Protein AF-A0A7J7IEN8-F1 (afdb_monomer)

InterPro domains:
  IPR007454 Uncharacterised protein family UPF0250, YbeD-like [PF04359] (22-114)
  IPR027471 YbeD-like domain superfamily [SSF117991] (21-113)

Secondary structure (DSSP, 8-state):
--------TTSB-TTSPBPPHHHHS-SSEEEEEEEEEE--SSHHHHHHHHHHHHHHHHTT--TTS--S--TTEEEEEEEEETTEEEEEEEEEESSHHHHHHHHHHHHT-TTEEEE-

Organism: NCBI:txid2690220

Foldseek 3Di:
DDPDDDDPPVQADPVRDGPQVVVVDDPQDWDKKKWKFFPDDPVAVVLLVLLQVLLCVLVVHDPPPPPDSPPQKDFDDWDDDVRMIMTIIIGGDGDSSSVVSSVVSLVPPPGTDDMD

Radius of gyration: 14.69 Å; Cα contacts (8 Å, |Δi|>4): 165; chains: 1; bounding box: 30×41×36 Å

Solvent-accessible surface area (backbone atoms only — not comparable to full-atom values): 6848 Å² total; per-residue (Å²): 137,88,82,73,70,80,78,61,83,83,48,45,46,99,82,71,44,71,59,57,57,62,81,78,44,78,65,66,36,77,44,72,42,40,36,33,26,47,64,55,84,64,43,70,62,52,54,52,50,41,41,48,55,19,42,38,56,61,69,70,48,72,79,89,74,67,91,54,84,49,91,50,54,42,82,77,45,78,48,79,57,88,67,31,32,38,40,33,34,38,30,62,34,71,47,53,66,30,56,50,36,28,55,55,46,50,66,70,38,87,50,52,70,45,76,88

pLDDT: mean 80.31, std 19.84, range [31.94, 97.75]

Mean predicted aligned error: 8.85 Å

Sequence (116 aa):
MLLRGFPNPGAFNSDGKRRIIEELVQFPTDFEFKIVGLRQGDFTADVAGLVAGALQRAENLDVRNTSSMDERVRVTKVRDRGKYRSVTIVAFCETGAQVYSVYEALERDPRVLFKF

Nearest PDB structures (foldseek):
  7msm-assembly1_f  TM=5.405E-01  e=2.242E-02  Mycobacterium tuberculosis H37Rv
  7mn2-assembly1_A  TM=5.564E-01  e=7.824E-01  Thermus thermophilus
  8wyt-assembly1_A  TM=2.983E-01  e=3.655E-01  Plasmodium falciparum 3D7
  7rze-assembly1_B  TM=3.741E-01  e=1.300E+00  Homo sapiens
  7rzh-assembly1_B  TM=3.236E-01  e=9.464E-01  Homo sapiens

Structure (mmCIF, N/CA/C/O backbone):
data_AF-A0A7J7IEN8-F1
#
_entry.id   AF-A0A7J7IEN8-F1
#
loop_
_atom_site.group_PDB
_atom_site.id
_atom_site.type_symbol
_atom_site.label_atom_id
_atom_site.label_alt_id
_atom_site.label_comp_id
_atom_site.label_asym_id
_atom_site.label_entity_id
_atom_site.label_seq_id
_atom_site.pdbx_PDB_ins_code
_atom_site.Cartn_x
_atom_site.Cartn_y
_atom_site.Cartn_z
_atom_site.occupancy
_atom_site.B_iso_or_equiv
_atom_site.auth_seq_id
_atom_site.auth_comp_id
_atom_site.auth_asym_id
_atom_site.auth_atom_id
_atom_site.pdbx_PDB_model_num
ATOM 1 N N . MET A 1 1 ? -16.071 19.651 2.767 1.00 31.94 1 MET A N 1
ATOM 2 C CA . MET A 1 1 ? -14.873 19.686 3.633 1.00 31.94 1 MET A CA 1
ATOM 3 C C . MET A 1 1 ? -13.820 18.793 2.986 1.00 31.94 1 MET A C 1
ATOM 5 O O . MET A 1 1 ? -13.906 17.579 3.089 1.00 31.94 1 MET A O 1
ATOM 9 N N . LEU A 1 2 ? -12.936 19.388 2.181 1.00 34.28 2 LEU A N 1
ATOM 10 C CA . LEU A 1 2 ? -11.911 18.696 1.394 1.00 34.28 2 LEU A CA 1
ATOM 11 C C . LEU A 1 2 ? -10.644 18.550 2.243 1.00 34.28 2 LEU A C 1
ATOM 13 O O . LEU A 1 2 ? -9.906 19.512 2.406 1.00 34.28 2 LEU A O 1
ATOM 17 N N . LEU A 1 3 ? -10.386 17.351 2.754 1.00 36.56 3 LEU A N 1
ATOM 18 C CA . LEU A 1 3 ? -9.043 16.928 3.156 1.00 36.56 3 LEU A CA 1
ATOM 19 C C . LEU A 1 3 ? -8.645 15.768 2.238 1.00 36.56 3 LEU A C 1
ATOM 21 O O . LEU A 1 3 ? -8.546 14.618 2.652 1.00 36.56 3 LEU A O 1
ATOM 25 N N . ARG A 1 4 ? -8.492 16.091 0.943 1.00 42.00 4 ARG A N 1
ATOM 26 C CA . ARG A 1 4 ? -7.696 15.282 0.011 1.00 42.00 4 ARG A CA 1
ATOM 27 C C . ARG A 1 4 ? -6.258 15.310 0.524 1.00 42.00 4 ARG A C 1
ATOM 29 O O . ARG A 1 4 ? -5.809 16.363 0.969 1.00 42.00 4 ARG A O 1
ATOM 36 N N . GLY A 1 5 ? -5.607 14.148 0.501 1.00 43.50 5 GLY A N 1
ATOM 37 C CA . GLY A 1 5 ? -4.311 13.879 1.118 1.00 43.50 5 GLY A CA 1
ATOM 38 C C . GLY A 1 5 ? -3.313 15.027 1.011 1.00 43.50 5 GLY A C 1
ATOM 39 O O . GLY A 1 5 ? -3.226 15.707 -0.011 1.00 43.50 5 GLY A O 1
ATOM 40 N N . PHE A 1 6 ? -2.567 15.237 2.095 1.00 40.34 6 PHE A N 1
ATOM 41 C CA . PHE A 1 6 ? -1.463 16.185 2.110 1.00 40.34 6 PHE A CA 1
ATOM 42 C C . PHE A 1 6 ? -0.566 15.929 0.891 1.00 40.34 6 PHE A C 1
ATOM 44 O O . PHE A 1 6 ? -0.130 14.788 0.708 1.00 40.34 6 PHE A O 1
ATOM 51 N N . PRO A 1 7 ? -0.288 16.942 0.049 1.00 42.97 7 PRO A N 1
ATOM 52 C CA . PRO A 1 7 ? 0.726 16.792 -0.977 1.00 42.97 7 PRO A CA 1
ATOM 53 C C . PRO A 1 7 ? 2.037 16.478 -0.260 1.00 42.97 7 PRO A C 1
ATOM 55 O O . PRO A 1 7 ? 2.490 17.269 0.563 1.00 42.97 7 PRO A O 1
ATOM 58 N N . ASN A 1 8 ? 2.613 15.303 -0.522 1.00 48.03 8 ASN A N 1
ATOM 59 C CA . ASN A 1 8 ? 3.946 14.970 -0.045 1.00 48.03 8 ASN A CA 1
ATOM 60 C C . ASN A 1 8 ? 4.914 15.969 -0.709 1.00 48.03 8 ASN A C 1
ATOM 62 O O . ASN A 1 8 ? 5.068 15.914 -1.932 1.00 48.03 8 ASN A O 1
ATOM 66 N N . PRO A 1 9 ? 5.535 16.904 0.034 1.00 45.59 9 PRO A N 1
ATOM 67 C CA . PRO A 1 9 ? 6.365 17.953 -0.559 1.00 45.59 9 PRO A CA 1
ATOM 68 C C . PRO A 1 9 ? 7.611 17.401 -1.276 1.00 45.59 9 PRO A C 1
ATOM 70 O O . PRO A 1 9 ? 8.238 18.127 -2.037 1.00 45.59 9 PRO A O 1
ATOM 73 N N . GLY A 1 10 ? 7.939 16.114 -1.099 1.00 46.62 10 GLY A N 1
ATOM 74 C CA . GLY A 1 10 ? 8.979 15.408 -1.856 1.00 46.62 10 GLY A CA 1
ATOM 75 C C . GLY A 1 10 ? 8.532 14.781 -3.188 1.00 46.62 10 GLY A C 1
ATOM 76 O O . GLY A 1 10 ? 9.364 14.205 -3.884 1.00 46.62 10 GLY A O 1
ATOM 77 N N . ALA A 1 11 ? 7.246 14.860 -3.556 1.00 46.34 11 ALA A N 1
ATOM 78 C CA . ALA A 1 11 ? 6.700 14.225 -4.765 1.00 46.34 11 ALA A CA 1
ATOM 79 C C . ALA A 1 11 ? 6.850 15.065 -6.049 1.00 46.34 11 ALA A C 1
ATOM 81 O O . ALA A 1 11 ? 6.508 14.596 -7.137 1.00 46.34 11 ALA A O 1
ATOM 82 N N . PHE A 1 12 ? 7.344 16.298 -5.938 1.00 46.38 12 PHE A N 1
ATOM 83 C CA . PHE A 1 12 ? 7.481 17.229 -7.055 1.00 46.38 12 PHE A CA 1
ATOM 84 C C . PHE A 1 12 ? 8.948 17.632 -7.235 1.00 46.38 12 PHE A C 1
ATOM 86 O O . PHE A 1 12 ? 9.649 17.911 -6.264 1.00 46.38 12 PHE A O 1
ATOM 93 N N . ASN A 1 13 ? 9.417 17.651 -8.484 1.00 50.59 13 ASN A N 1
ATOM 94 C CA . ASN A 1 13 ? 10.683 18.287 -8.845 1.00 50.59 13 ASN A CA 1
ATOM 95 C C . ASN A 1 13 ? 10.579 19.812 -8.699 1.00 50.59 13 ASN A C 1
ATOM 97 O O . ASN A 1 13 ? 9.479 20.364 -8.653 1.00 50.59 13 ASN A O 1
ATOM 101 N N . SER A 1 14 ? 11.730 20.490 -8.686 1.00 52.50 14 SER A N 1
ATOM 102 C CA . SER A 1 14 ? 11.855 21.957 -8.696 1.00 52.50 14 SER A CA 1
ATOM 103 C C . SER A 1 14 ? 11.006 22.618 -9.795 1.00 52.50 14 SER A C 1
ATOM 105 O O . SER A 1 14 ? 10.541 23.739 -9.626 1.00 52.50 14 SER A O 1
ATOM 107 N N . ASP A 1 15 ? 10.761 21.885 -10.887 1.00 55.78 15 ASP A N 1
ATOM 108 C CA . ASP A 1 15 ? 9.970 22.292 -12.055 1.00 55.78 15 ASP A CA 1
ATOM 109 C C . ASP A 1 15 ? 8.458 21.997 -11.940 1.00 55.78 15 ASP A C 1
ATOM 111 O O . ASP A 1 15 ? 7.731 22.067 -12.930 1.00 55.78 15 ASP A O 1
ATOM 115 N N . GLY A 1 16 ? 7.960 21.579 -10.769 1.00 52.69 16 GLY A N 1
ATOM 116 C CA . GLY A 1 16 ? 6.536 21.287 -10.539 1.00 52.69 16 GLY A CA 1
ATOM 117 C C . GLY A 1 16 ? 6.016 20.001 -11.199 1.00 52.69 16 GLY A C 1
ATOM 118 O O . GLY A 1 16 ? 4.824 19.699 -11.118 1.00 52.69 16 GLY A O 1
ATOM 119 N N . LYS A 1 17 ? 6.889 19.208 -11.831 1.00 54.50 17 LYS A N 1
ATOM 120 C CA . LYS A 1 17 ? 6.548 17.895 -12.401 1.00 54.50 17 LYS A CA 1
ATOM 121 C C . LYS A 1 17 ? 6.575 16.816 -11.317 1.00 54.50 17 LYS A C 1
ATOM 123 O O . LYS A 1 17 ? 7.473 16.812 -10.474 1.00 54.50 17 LYS A O 1
ATOM 128 N N . ARG A 1 18 ? 5.597 15.898 -11.338 1.00 56.12 18 ARG A N 1
ATOM 129 C CA . ARG A 1 18 ? 5.600 14.707 -10.470 1.00 56.12 18 ARG A CA 1
ATOM 130 C C . ARG A 1 18 ? 6.867 13.904 -10.750 1.00 56.12 18 ARG A C 1
ATOM 132 O O . ARG A 1 18 ? 7.130 13.592 -11.908 1.00 56.12 18 ARG A O 1
ATOM 139 N N . ARG A 1 19 ? 7.622 13.571 -9.704 1.00 57.78 19 ARG A N 1
ATOM 140 C CA . ARG A 1 19 ? 8.735 12.626 -9.825 1.00 57.78 19 ARG A CA 1
ATOM 141 C C . ARG A 1 19 ? 8.166 11.269 -10.205 1.00 57.78 19 ARG A C 1
ATOM 143 O O . ARG A 1 19 ? 7.293 10.751 -9.503 1.00 57.78 19 ARG A O 1
ATOM 150 N N . ILE A 1 20 ? 8.626 10.732 -11.327 1.00 72.81 20 ILE A N 1
ATOM 151 C CA . ILE A 1 20 ? 8.291 9.372 -11.732 1.00 72.81 20 ILE A CA 1
ATOM 152 C C . ILE A 1 20 ? 9.028 8.472 -10.744 1.00 72.81 20 ILE A C 1
ATOM 154 O O . ILE A 1 20 ? 10.231 8.624 -10.550 1.00 72.81 20 ILE A O 1
ATOM 158 N N . ILE A 1 21 ? 8.316 7.583 -10.052 1.00 80.06 21 ILE A N 1
ATOM 159 C CA . ILE A 1 21 ? 8.923 6.738 -9.013 1.00 80.06 21 ILE A CA 1
ATOM 160 C C . ILE A 1 21 ? 10.096 5.898 -9.548 1.00 80.06 21 ILE A C 1
ATOM 162 O O . ILE A 1 21 ? 11.028 5.605 -8.809 1.00 80.06 21 ILE A O 1
ATOM 166 N N . GLU A 1 22 ? 10.084 5.597 -10.846 1.00 77.94 22 GLU A N 1
ATOM 167 C CA . GLU A 1 22 ? 11.149 4.907 -11.583 1.00 77.94 22 GLU A CA 1
ATOM 168 C C . GLU A 1 22 ? 12.469 5.692 -11.631 1.00 77.94 22 GLU A C 1
ATOM 170 O O . GLU A 1 22 ? 13.532 5.095 -11.745 1.00 77.94 22 GLU A O 1
ATOM 175 N N . GLU A 1 23 ? 12.435 7.021 -11.497 1.00 80.38 23 GLU A N 1
ATOM 176 C CA . GLU A 1 23 ? 13.646 7.852 -11.401 1.00 80.38 23 GLU A CA 1
ATOM 177 C C . GLU A 1 23 ? 14.223 7.873 -9.976 1.00 80.38 23 GLU A C 1
ATOM 179 O O . GLU A 1 23 ? 15.381 8.236 -9.771 1.00 80.38 23 GLU A O 1
ATOM 184 N N . LEU A 1 24 ? 13.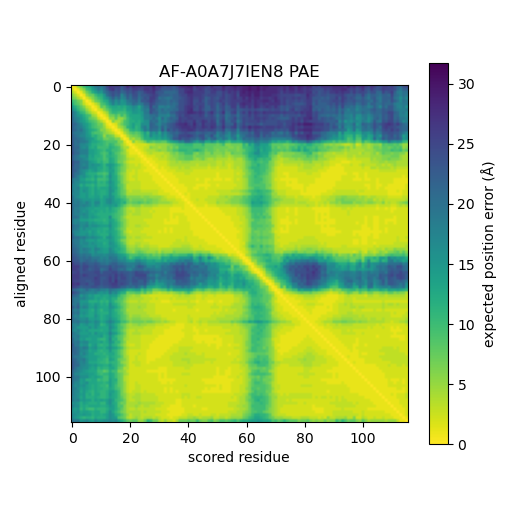409 7.523 -8.976 1.00 83.19 24 LEU A N 1
ATOM 185 C CA . LEU A 1 24 ? 13.756 7.602 -7.554 1.00 83.19 24 LEU A CA 1
ATOM 186 C C . LEU A 1 24 ? 14.148 6.259 -6.947 1.00 83.19 24 LEU A C 1
ATOM 188 O O . LEU A 1 24 ? 14.831 6.224 -5.923 1.00 83.19 24 LEU A O 1
ATOM 192 N N . VAL A 1 25 ? 13.673 5.169 -7.539 1.00 86.19 25 VAL A N 1
ATOM 193 C CA . VAL A 1 25 ? 13.764 3.823 -6.985 1.00 86.19 25 VAL A CA 1
ATOM 194 C C . VAL A 1 25 ? 14.209 2.872 -8.084 1.00 86.19 25 VAL A C 1
ATOM 196 O O . VAL A 1 25 ? 13.661 2.881 -9.183 1.00 86.19 25 VAL A O 1
ATOM 199 N N . GLN A 1 26 ? 15.196 2.031 -7.777 1.00 88.31 26 GLN A N 1
ATOM 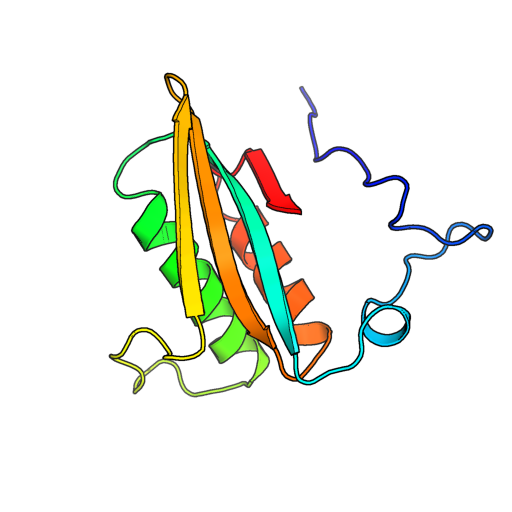200 C CA . GLN A 1 26 ? 15.591 0.936 -8.657 1.00 88.31 26 GLN A CA 1
ATOM 201 C C . GLN A 1 26 ? 14.667 -0.255 -8.420 1.00 88.31 26 GLN A C 1
ATOM 203 O O . GLN A 1 26 ? 14.521 -0.702 -7.283 1.00 88.31 26 GLN A O 1
ATOM 208 N N . PHE A 1 27 ? 14.060 -0.755 -9.491 1.00 86.00 27 PHE A N 1
ATOM 209 C CA . PHE A 1 27 ? 13.226 -1.952 -9.476 1.00 86.00 27 PHE A CA 1
ATOM 210 C C . PHE A 1 27 ? 13.984 -3.146 -10.097 1.00 86.00 27 PHE A C 1
ATOM 212 O O . PHE A 1 27 ? 14.824 -2.926 -10.975 1.00 86.00 27 PHE A O 1
ATOM 219 N N . PRO A 1 28 ? 13.706 -4.397 -9.680 1.00 91.62 28 PRO A N 1
ATOM 220 C CA . PRO A 1 28 ? 12.717 -4.790 -8.675 1.00 91.62 28 PRO A CA 1
ATOM 221 C C . PRO A 1 28 ? 13.180 -4.495 -7.241 1.00 91.62 28 PRO A C 1
ATOM 223 O O . PRO A 1 28 ? 14.374 -4.522 -6.946 1.00 91.62 28 PRO A O 1
ATOM 226 N N . THR A 1 29 ? 12.240 -4.210 -6.341 1.00 92.12 29 THR A N 1
ATOM 227 C CA . THR A 1 29 ? 12.558 -3.895 -4.944 1.00 92.12 29 THR A CA 1
ATOM 228 C C . THR A 1 29 ? 11.411 -4.193 -3.989 1.00 92.12 29 THR A C 1
ATOM 230 O O . THR A 1 29 ? 10.241 -4.196 -4.373 1.00 92.12 29 THR A O 1
ATOM 233 N N . ASP A 1 30 ? 11.754 -4.379 -2.719 1.00 93.50 30 ASP A N 1
ATOM 234 C CA . ASP A 1 30 ? 10.792 -4.393 -1.626 1.00 93.50 30 ASP A CA 1
ATOM 235 C C . ASP A 1 30 ? 10.373 -2.957 -1.303 1.00 93.50 30 ASP A C 1
ATOM 237 O O . ASP A 1 30 ? 11.142 -2.168 -0.748 1.00 93.50 30 ASP A O 1
ATOM 241 N N . PHE A 1 31 ? 9.133 -2.614 -1.639 1.00 93.81 31 PHE A N 1
ATOM 242 C CA . PHE A 1 31 ? 8.572 -1.301 -1.361 1.00 93.81 31 PHE A CA 1
ATOM 243 C C . PHE A 1 31 ? 7.755 -1.327 -0.066 1.00 93.81 31 PHE A C 1
ATOM 245 O O . PHE A 1 31 ? 6.864 -2.161 0.111 1.00 93.81 31 PHE A O 1
ATOM 252 N N . GLU A 1 32 ? 8.044 -0.404 0.853 1.00 95.44 32 GLU A N 1
ATOM 253 C CA . GLU A 1 32 ? 7.284 -0.251 2.094 1.00 95.44 32 GLU A CA 1
ATOM 254 C C . GLU A 1 32 ? 6.128 0.736 1.895 1.00 95.44 32 GLU A C 1
ATOM 256 O O . GLU A 1 32 ? 6.335 1.899 1.563 1.00 95.44 32 GLU A O 1
ATOM 261 N N . PHE A 1 33 ? 4.910 0.275 2.161 1.00 95.25 33 PHE A N 1
ATOM 262 C CA . PHE A 1 33 ? 3.696 1.076 2.194 1.00 95.25 33 PHE A CA 1
ATOM 263 C C . PHE A 1 33 ? 3.253 1.276 3.632 1.00 95.25 33 PHE A C 1
ATOM 265 O O . PHE A 1 33 ? 2.971 0.313 4.360 1.00 95.25 33 PHE A O 1
ATOM 272 N N . LYS A 1 34 ? 3.107 2.534 4.038 1.00 96.06 34 LYS A N 1
ATOM 273 C CA . LYS A 1 34 ? 2.549 2.870 5.340 1.00 96.06 34 LYS A CA 1
ATOM 274 C C . LYS A 1 34 ? 1.154 3.433 5.197 1.00 96.06 34 LYS A C 1
ATOM 276 O O . LYS A 1 34 ? 0.920 4.465 4.578 1.00 96.06 34 LYS A O 1
ATOM 281 N N . ILE A 1 35 ? 0.214 2.750 5.833 1.00 97.75 35 ILE A N 1
ATOM 282 C CA . ILE A 1 35 ? -1.213 2.995 5.685 1.00 97.75 35 ILE A CA 1
ATOM 283 C C . ILE A 1 35 ? -1.778 3.336 7.059 1.00 97.75 35 ILE A C 1
ATOM 285 O O . ILE A 1 35 ? -1.481 2.674 8.057 1.00 97.75 35 ILE A O 1
ATOM 289 N N . VAL A 1 36 ? -2.589 4.385 7.134 1.00 97.00 36 VAL A N 1
ATOM 290 C CA . VAL A 1 36 ? -3.314 4.764 8.350 1.00 97.00 36 VAL A CA 1
ATOM 291 C C . VAL A 1 36 ? -4.782 4.929 8.007 1.00 97.00 36 VAL A C 1
ATOM 293 O O . VAL A 1 36 ? -5.133 5.697 7.112 1.00 97.00 36 VAL A O 1
ATOM 296 N N . GLY A 1 37 ? -5.646 4.247 8.751 1.00 96.94 37 GLY A N 1
ATOM 297 C CA . GLY A 1 37 ? -7.085 4.312 8.544 1.00 96.94 37 GLY A CA 1
ATOM 298 C C . GLY A 1 37 ? -7.902 4.130 9.813 1.00 96.94 37 GLY A C 1
ATOM 299 O O . GLY A 1 37 ? -7.371 4.052 10.927 1.00 96.94 37 GLY A O 1
ATOM 300 N N . LEU A 1 38 ? -9.220 4.102 9.639 1.00 97.25 38 LEU A N 1
ATOM 301 C CA . LEU A 1 38 ? -10.180 3.816 10.700 1.00 97.25 38 LEU A CA 1
ATOM 302 C C . LEU A 1 38 ? -10.164 2.324 11.037 1.00 97.25 38 LEU A C 1
ATOM 304 O O . LEU A 1 38 ? -10.287 1.471 10.162 1.00 97.25 38 LEU A O 1
ATOM 308 N N . ARG A 1 39 ? -10.064 2.006 12.330 1.00 94.38 39 ARG A N 1
ATOM 309 C CA . ARG A 1 39 ? -10.091 0.632 12.842 1.00 94.38 39 ARG A CA 1
ATOM 310 C C . ARG A 1 39 ? -11.527 0.094 12.845 1.00 94.38 39 ARG A C 1
ATOM 312 O O . ARG A 1 39 ? -12.164 0.027 13.895 1.00 94.38 39 ARG A O 1
ATOM 319 N N . GLN A 1 40 ? -12.033 -0.234 11.662 1.00 93.31 40 GLN A N 1
ATOM 320 C CA . GLN A 1 40 ? -13.367 -0.791 11.429 1.00 93.31 40 GLN A CA 1
ATOM 321 C C . GLN A 1 40 ? -13.261 -2.102 10.650 1.00 93.31 40 GLN A C 1
ATOM 323 O O . GLN A 1 40 ? -12.583 -2.148 9.622 1.00 93.31 40 GLN A O 1
ATOM 328 N N . GLY A 1 41 ? -13.953 -3.141 11.125 1.00 92.25 41 GLY A N 1
ATOM 329 C CA . GLY A 1 41 ? -13.821 -4.493 10.576 1.00 92.25 41 GLY A CA 1
ATOM 330 C C . GLY A 1 41 ? -12.393 -5.026 10.709 1.00 92.25 41 GLY A C 1
ATOM 331 O O . GLY A 1 41 ? -11.642 -4.597 11.593 1.00 92.25 41 GLY A O 1
ATOM 332 N N . ASP A 1 42 ? -12.005 -5.925 9.806 1.00 94.25 42 ASP A N 1
ATOM 333 C CA . ASP A 1 42 ? -10.630 -6.419 9.712 1.00 94.25 42 ASP A CA 1
ATOM 334 C C . ASP A 1 42 ? -9.781 -5.551 8.774 1.00 94.25 42 ASP A C 1
ATOM 336 O O . ASP A 1 42 ? -9.283 -5.982 7.737 1.00 94.25 42 ASP A O 1
ATOM 340 N N . PHE A 1 43 ? -9.611 -4.282 9.161 1.00 94.81 43 PHE A N 1
ATOM 341 C CA . PHE A 1 43 ? -8.885 -3.297 8.358 1.00 94.81 43 PHE A CA 1
ATOM 342 C C . PHE A 1 43 ? -7.508 -3.799 7.895 1.00 94.81 43 PHE A C 1
ATOM 344 O O . PHE A 1 43 ? -7.118 -3.522 6.770 1.00 94.81 43 PHE A O 1
ATOM 351 N N . THR A 1 44 ? -6.777 -4.541 8.737 1.00 95.50 44 THR A N 1
ATOM 352 C CA . THR A 1 44 ? -5.431 -5.036 8.405 1.00 95.50 44 THR A CA 1
ATOM 353 C C . THR A 1 44 ? -5.463 -6.055 7.270 1.00 95.50 44 THR A C 1
ATOM 355 O O . THR A 1 44 ? -4.683 -5.925 6.327 1.00 95.50 44 THR A O 1
ATOM 358 N N . ALA A 1 45 ? -6.335 -7.064 7.364 1.00 94.06 45 ALA A N 1
ATOM 359 C CA . ALA A 1 45 ? -6.463 -8.073 6.319 1.00 94.06 45 ALA A CA 1
ATOM 360 C C . ALA A 1 45 ? -6.995 -7.450 5.024 1.00 94.06 45 ALA A C 1
ATOM 362 O O . ALA A 1 45 ? -6.464 -7.724 3.949 1.00 94.06 45 ALA A O 1
ATOM 363 N N . ASP A 1 46 ? -7.965 -6.540 5.139 1.00 94.19 46 ASP A N 1
ATOM 364 C CA . ASP A 1 46 ? -8.565 -5.858 3.995 1.00 94.19 46 ASP A CA 1
ATOM 365 C C . ASP A 1 46 ? -7.531 -5.038 3.211 1.00 94.19 46 ASP A C 1
ATOM 367 O O . ASP A 1 46 ? -7.418 -5.198 1.995 1.00 94.19 46 ASP A O 1
ATOM 371 N N . VAL A 1 47 ? -6.729 -4.190 3.877 1.00 94.81 47 VAL A N 1
ATOM 372 C CA . VAL A 1 47 ? -5.698 -3.415 3.161 1.00 94.81 47 VAL A CA 1
ATOM 373 C C . VAL A 1 47 ? -4.577 -4.293 2.613 1.00 94.81 47 VAL A C 1
ATOM 375 O O . VAL A 1 47 ? -4.085 -4.004 1.526 1.00 94.81 47 VAL A O 1
ATOM 378 N N . ALA A 1 48 ? -4.202 -5.384 3.286 1.00 94.56 48 ALA A N 1
ATOM 379 C CA . ALA A 1 48 ? -3.250 -6.340 2.719 1.00 94.56 48 ALA A CA 1
ATOM 380 C C . ALA A 1 48 ? -3.800 -7.016 1.451 1.00 94.56 48 ALA A C 1
ATOM 382 O O . ALA A 1 48 ? -3.087 -7.120 0.453 1.00 94.56 48 ALA A O 1
ATOM 383 N N . GLY A 1 49 ? -5.083 -7.387 1.452 1.00 93.12 49 GLY A N 1
ATOM 384 C CA . GLY A 1 49 ? -5.777 -7.907 0.274 1.00 93.12 49 GLY A CA 1
ATOM 385 C C . GLY A 1 49 ? -5.875 -6.885 -0.863 1.00 93.12 49 GLY A C 1
ATOM 386 O O . GLY A 1 49 ? -5.683 -7.240 -2.026 1.00 93.12 49 GLY A O 1
ATOM 387 N N . LEU A 1 50 ? -6.101 -5.604 -0.549 1.00 93.00 50 LEU A N 1
ATOM 388 C CA . LEU A 1 50 ? -6.092 -4.526 -1.546 1.00 93.00 50 LEU A CA 1
ATOM 389 C C . LEU A 1 50 ? -4.720 -4.356 -2.201 1.00 93.00 50 LEU A C 1
ATOM 391 O O . LEU A 1 50 ? -4.664 -4.189 -3.420 1.00 93.00 50 LEU A O 1
ATOM 395 N N . VAL A 1 51 ? -3.638 -4.414 -1.415 1.00 93.12 51 VAL A N 1
ATOM 396 C CA . VAL A 1 51 ? -2.261 -4.351 -1.929 1.00 93.12 51 VAL A CA 1
ATOM 397 C C . VAL A 1 51 ? -1.992 -5.540 -2.852 1.00 93.12 51 VAL A C 1
ATOM 399 O O . VAL A 1 51 ? -1.642 -5.328 -4.010 1.00 93.12 51 VAL A O 1
ATOM 402 N N . ALA A 1 52 ? -2.237 -6.771 -2.395 1.00 92.06 52 ALA A N 1
ATOM 403 C CA . ALA A 1 52 ? -2.017 -7.974 -3.203 1.00 92.06 52 ALA A CA 1
ATOM 404 C C . ALA A 1 52 ? -2.830 -7.954 -4.510 1.00 92.06 52 ALA A C 1
ATOM 406 O O . ALA A 1 52 ? -2.282 -8.122 -5.598 1.00 92.06 52 ALA A O 1
ATOM 407 N N . GLY A 1 53 ? -4.126 -7.635 -4.429 1.00 90.06 53 GLY A N 1
ATOM 408 C CA . GLY A 1 53 ? -4.982 -7.539 -5.610 1.00 90.06 53 GLY A CA 1
ATOM 409 C C . GLY A 1 53 ? -4.588 -6.405 -6.565 1.00 90.06 53 GLY A C 1
ATOM 410 O O . GLY A 1 53 ? -4.853 -6.491 -7.762 1.00 90.06 53 GLY A O 1
ATOM 411 N N . ALA A 1 54 ? -3.964 -5.331 -6.075 1.00 90.00 54 ALA A N 1
ATOM 412 C CA . ALA A 1 54 ? -3.454 -4.259 -6.929 1.00 90.00 54 ALA A CA 1
ATOM 413 C C . ALA A 1 54 ? -2.198 -4.670 -7.709 1.00 90.00 54 ALA A C 1
ATOM 415 O O . ALA A 1 54 ? -2.082 -4.300 -8.881 1.00 90.00 54 ALA A O 1
ATOM 416 N N . LEU A 1 55 ? -1.307 -5.450 -7.090 1.00 89.19 55 LEU A N 1
ATOM 417 C CA . LEU A 1 55 ? -0.120 -6.000 -7.750 1.00 89.19 55 LEU A CA 1
ATOM 418 C C . LEU A 1 55 ? -0.516 -6.983 -8.855 1.00 89.19 55 LEU A C 1
ATOM 420 O O . LEU A 1 55 ? -0.101 -6.811 -9.997 1.00 89.19 55 LEU A O 1
ATOM 424 N N . GLN A 1 56 ? -1.423 -7.917 -8.558 1.00 85.19 56 GLN A N 1
ATOM 425 C CA . GLN A 1 56 ? -1.919 -8.889 -9.542 1.00 85.19 56 GLN A CA 1
ATOM 426 C C . GLN A 1 56 ? -2.573 -8.212 -10.755 1.00 85.19 56 GLN A C 1
ATOM 428 O O . GLN A 1 56 ? -2.302 -8.576 -11.899 1.00 85.19 56 GLN A O 1
ATOM 433 N N . ARG A 1 57 ? -3.399 -7.178 -10.525 1.00 82.75 57 ARG A N 1
ATOM 434 C CA . ARG A 1 57 ? -4.011 -6.399 -11.616 1.00 82.75 57 ARG A CA 1
ATOM 435 C C . ARG A 1 57 ? -2.978 -5.665 -12.468 1.00 82.75 57 ARG A C 1
ATOM 437 O O . ARG A 1 57 ? -3.153 -5.595 -13.678 1.00 82.75 57 ARG A O 1
ATOM 444 N N . ALA A 1 58 ? -1.938 -5.106 -11.852 1.00 80.69 58 ALA A N 1
ATOM 445 C CA . ALA A 1 58 ? -0.883 -4.404 -12.580 1.00 80.69 58 ALA A CA 1
ATOM 446 C C . ALA A 1 58 ? -0.061 -5.353 -13.470 1.00 80.69 58 ALA A C 1
ATOM 448 O O . ALA A 1 58 ? 0.423 -4.935 -14.517 1.00 80.69 58 ALA A O 1
ATOM 449 N N . GLU A 1 59 ? 0.043 -6.629 -13.095 1.00 74.31 59 GLU A N 1
ATOM 450 C CA . GLU A 1 59 ? 0.706 -7.676 -13.885 1.00 74.31 59 GLU A CA 1
ATOM 451 C C . GLU A 1 59 ? -0.212 -8.335 -14.934 1.00 74.31 59 GLU A C 1
ATOM 453 O O . GLU A 1 59 ? 0.234 -9.215 -15.665 1.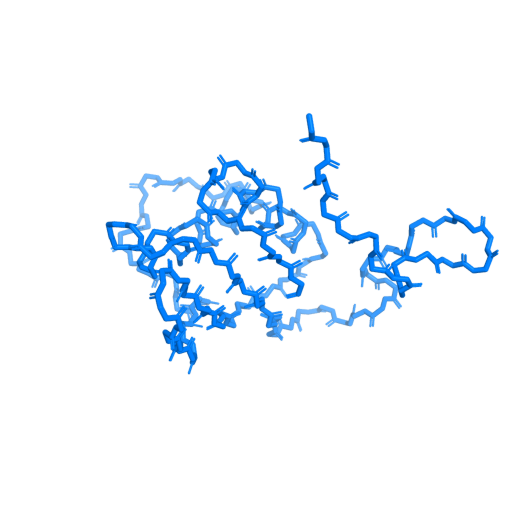00 74.31 59 GLU A O 1
ATOM 458 N N . ASN A 1 60 ? -1.485 -7.923 -15.043 1.00 68.81 60 ASN A N 1
ATOM 459 C CA . ASN A 1 60 ? -2.519 -8.619 -15.828 1.00 68.81 60 ASN A CA 1
ATOM 460 C C . ASN A 1 60 ? -2.621 -10.122 -15.499 1.00 68.81 60 ASN A C 1
ATOM 462 O O . ASN A 1 60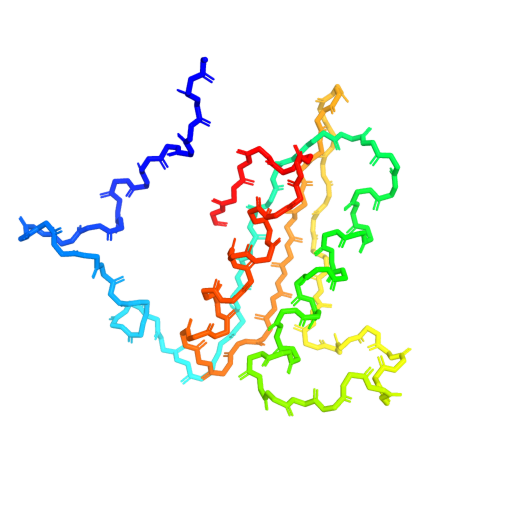 ? -2.985 -10.928 -16.358 1.00 68.81 60 ASN A O 1
ATOM 466 N N . LEU A 1 61 ? -2.305 -10.511 -14.261 1.00 61.59 61 LEU A N 1
ATOM 467 C CA . LEU A 1 61 ? -2.450 -11.892 -13.821 1.00 61.59 61 LEU A CA 1
ATOM 468 C C . LEU A 1 61 ? -3.931 -12.217 -13.607 1.00 61.59 61 LEU A C 1
ATOM 470 O O . LEU A 1 61 ? -4.683 -11.446 -13.005 1.00 61.59 61 LEU A O 1
ATOM 474 N N . ASP A 1 62 ? -4.349 -13.379 -14.105 1.00 52.41 62 ASP A N 1
ATOM 475 C CA . ASP A 1 62 ? -5.717 -13.871 -13.974 1.00 52.41 62 ASP A CA 1
ATOM 476 C C . ASP A 1 62 ? -6.048 -14.116 -12.489 1.00 52.41 62 ASP A C 1
ATOM 478 O O . ASP A 1 62 ? -5.618 -15.093 -11.875 1.00 52.41 62 ASP A O 1
ATOM 482 N N . VAL A 1 63 ? -6.861 -13.226 -11.909 1.00 53.66 63 VAL A N 1
ATOM 483 C CA . VAL A 1 63 ? -7.242 -13.182 -10.478 1.00 53.66 63 VAL A CA 1
ATOM 484 C C . VAL A 1 63 ? -7.981 -14.455 -10.011 1.00 53.66 63 VAL A C 1
ATOM 486 O O . VAL A 1 63 ? -8.250 -14.641 -8.829 1.00 53.66 63 VAL A O 1
ATOM 489 N N . ARG A 1 64 ? -8.323 -15.368 -10.930 1.00 47.66 64 ARG A N 1
ATOM 490 C CA . ARG A 1 64 ? -9.082 -16.596 -10.645 1.00 47.66 64 ARG A CA 1
ATOM 491 C C . ARG A 1 64 ? -8.263 -17.727 -10.011 1.00 47.66 64 ARG A C 1
ATOM 493 O O . ARG A 1 64 ? -8.885 -18.665 -9.525 1.00 47.66 64 ARG A O 1
ATOM 500 N N . ASN A 1 65 ? -6.927 -17.657 -9.999 1.00 41.53 65 ASN A N 1
ATOM 501 C CA . ASN A 1 65 ? -6.073 -18.772 -9.548 1.00 41.53 65 ASN A CA 1
ATOM 502 C C . ASN A 1 65 ? -5.162 -18.488 -8.344 1.00 41.53 65 ASN A C 1
ATOM 504 O O . ASN A 1 65 ? -4.458 -19.395 -7.904 1.00 41.53 65 ASN A O 1
ATOM 508 N N . THR A 1 66 ? -5.180 -17.288 -7.763 1.00 47.78 66 THR A N 1
ATOM 509 C CA . THR A 1 66 ? -4.230 -16.941 -6.693 1.00 47.78 66 THR A CA 1
ATOM 510 C C . THR A 1 66 ? -4.912 -16.958 -5.327 1.00 47.78 66 THR A C 1
ATOM 512 O O . THR A 1 66 ? -5.244 -15.928 -4.750 1.00 47.78 66 THR A O 1
ATOM 515 N N . SER A 1 67 ? -5.144 -18.165 -4.807 1.00 42.56 67 SER A N 1
ATOM 516 C CA . SER A 1 67 ? -5.737 -18.417 -3.479 1.00 42.56 67 SER A CA 1
ATOM 517 C C . SER A 1 67 ? -4.741 -18.295 -2.318 1.00 42.56 67 SER A C 1
ATOM 519 O O . SER A 1 67 ? -5.054 -18.657 -1.184 1.00 42.56 67 SER A O 1
ATOM 521 N N . SER A 1 68 ? -3.538 -17.798 -2.573 1.00 45.12 68 SER A N 1
ATOM 522 C CA . SER A 1 68 ? -2.502 -17.615 -1.564 1.00 45.12 68 SER A CA 1
ATOM 523 C C . SER A 1 68 ? -2.241 -16.125 -1.447 1.00 45.12 68 SER A C 1
ATOM 525 O O . SER A 1 68 ? -2.101 -15.459 -2.470 1.00 45.12 68 SER A O 1
ATOM 527 N N . MET A 1 69 ? -2.197 -15.594 -0.218 1.00 52.47 69 MET A N 1
ATOM 528 C CA . MET A 1 69 ? -1.517 -14.321 0.025 1.00 52.47 69 MET A CA 1
ATOM 529 C C . MET A 1 69 ? -0.190 -14.401 -0.720 1.00 52.47 69 MET A C 1
ATOM 531 O O . MET A 1 69 ? 0.629 -15.256 -0.389 1.00 52.47 69 MET A O 1
ATOM 535 N N . ASP A 1 70 ? -0.059 -13.598 -1.774 1.00 59.44 70 ASP A N 1
ATOM 536 C CA . ASP A 1 70 ? 1.145 -13.517 -2.583 1.00 59.44 70 ASP A CA 1
ATOM 537 C C . ASP A 1 70 ? 2.320 -13.417 -1.605 1.00 59.44 70 ASP A C 1
ATOM 539 O O . ASP A 1 70 ? 2.337 -12.499 -0.784 1.00 59.44 70 ASP A O 1
ATOM 543 N N . GLU A 1 71 ? 3.283 -14.348 -1.636 1.00 68.31 71 GLU A N 1
ATOM 544 C CA . GLU A 1 71 ? 4.476 -14.300 -0.761 1.00 68.31 71 GLU A CA 1
ATOM 545 C C . GLU A 1 71 ? 5.226 -12.959 -0.906 1.00 68.31 71 GLU A C 1
ATOM 547 O O . GLU A 1 71 ? 6.020 -12.562 -0.055 1.00 68.31 71 GLU A O 1
ATOM 552 N N . ARG A 1 72 ? 4.899 -12.232 -1.978 1.00 82.12 72 ARG A N 1
ATOM 553 C CA . ARG A 1 72 ? 5.284 -10.868 -2.306 1.00 82.12 72 ARG A CA 1
ATOM 554 C C . ARG A 1 72 ? 4.711 -9.799 -1.378 1.00 82.12 72 ARG A C 1
ATOM 556 O O . ARG A 1 72 ? 5.217 -8.692 -1.447 1.00 82.12 72 ARG A O 1
ATOM 563 N N . VAL A 1 73 ? 3.692 -10.054 -0.551 1.00 91.31 73 VAL A N 1
ATOM 564 C CA . VAL A 1 73 ? 3.064 -9.050 0.333 1.00 91.31 73 VAL A CA 1
ATOM 565 C C . VAL A 1 73 ? 3.129 -9.494 1.787 1.00 91.31 73 VAL A C 1
ATOM 567 O O . VAL A 1 73 ? 2.530 -10.489 2.190 1.00 91.31 73 VAL A O 1
ATOM 570 N N . ARG A 1 74 ? 3.796 -8.698 2.623 1.00 94.25 74 ARG A N 1
ATOM 571 C CA . ARG A 1 74 ? 3.959 -8.980 4.050 1.00 94.25 74 ARG A CA 1
ATOM 572 C C . ARG A 1 74 ? 3.549 -7.797 4.909 1.00 94.25 74 ARG A C 1
ATOM 574 O O . ARG A 1 74 ? 4.114 -6.711 4.812 1.00 94.25 74 ARG A O 1
ATOM 581 N N . VAL A 1 75 ? 2.638 -8.032 5.850 1.00 95.31 75 VAL A N 1
ATOM 582 C CA . VAL A 1 75 ? 2.365 -7.079 6.934 1.00 95.31 75 VAL A CA 1
ATOM 583 C C . VAL A 1 75 ? 3.512 -7.144 7.943 1.00 95.31 75 VAL A C 1
ATOM 585 O O . VAL A 1 75 ? 3.739 -8.181 8.561 1.00 95.31 75 VAL A O 1
ATOM 588 N N . THR A 1 76 ? 4.246 -6.047 8.122 1.00 95.50 76 THR A N 1
ATOM 589 C CA . THR A 1 76 ? 5.429 -6.001 9.005 1.00 95.50 76 THR A CA 1
ATOM 590 C C . THR A 1 76 ? 5.150 -5.335 10.343 1.00 95.50 76 THR A C 1
ATOM 592 O O . THR A 1 76 ? 5.789 -5.656 11.344 1.00 95.50 76 THR A O 1
ATOM 595 N N . LYS A 1 77 ? 4.196 -4.400 10.391 1.00 95.69 77 LYS A N 1
ATOM 596 C CA . LYS A 1 77 ? 3.875 -3.662 11.614 1.00 95.69 77 LYS A CA 1
ATOM 597 C C . LYS A 1 77 ? 2.405 -3.299 11.670 1.00 95.69 77 LYS A C 1
ATOM 599 O O . LYS A 1 77 ? 1.844 -2.800 10.701 1.00 95.69 77 LYS A O 1
ATOM 604 N N . VAL A 1 78 ? 1.809 -3.466 12.847 1.00 97.19 78 VAL A N 1
ATOM 605 C CA . VAL A 1 78 ? 0.455 -2.995 13.148 1.00 97.19 78 VAL A CA 1
ATOM 606 C C . VAL A 1 78 ? 0.499 -2.204 14.447 1.00 97.19 78 VAL A C 1
ATOM 608 O O . VAL A 1 78 ? 1.090 -2.642 15.434 1.00 97.19 78 VAL A O 1
ATOM 611 N N . ARG A 1 79 ? -0.100 -1.012 14.454 1.00 96.94 79 ARG A N 1
ATOM 612 C CA . ARG A 1 79 ? -0.212 -0.173 15.650 1.00 96.94 79 ARG A CA 1
ATOM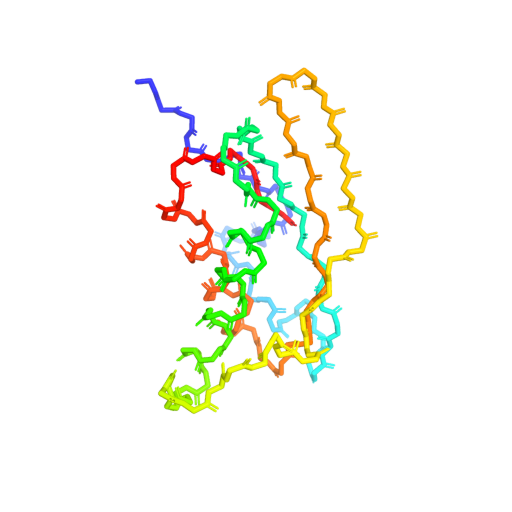 613 C C . ARG A 1 79 ? -1.590 0.455 15.740 1.00 96.94 79 ARG A C 1
ATOM 615 O O . ARG A 1 79 ? -2.026 1.136 14.815 1.00 96.94 79 ARG A O 1
ATOM 622 N N . ASP A 1 80 ? -2.202 0.331 16.908 1.00 97.25 80 ASP A N 1
ATOM 623 C CA . ASP A 1 80 ? -3.487 0.951 17.207 1.00 97.25 80 ASP A CA 1
ATOM 624 C C . ASP A 1 80 ? -3.302 2.248 18.004 1.00 97.25 80 ASP A C 1
ATOM 626 O O . ASP A 1 80 ? -2.441 2.354 18.883 1.00 97.25 80 ASP A O 1
ATOM 630 N N . ARG A 1 81 ? -4.126 3.254 17.694 1.00 95.19 81 ARG A N 1
ATOM 631 C CA . ARG A 1 81 ? -4.244 4.492 18.474 1.00 95.19 81 ARG A CA 1
ATOM 632 C C . ARG A 1 81 ? -5.695 4.966 18.473 1.00 95.19 81 ARG A C 1
ATOM 634 O O . ARG A 1 81 ? -6.135 5.687 17.577 1.00 95.19 81 ARG A O 1
ATOM 641 N N . GLY A 1 82 ? -6.439 4.569 19.504 1.00 95.31 82 GLY A N 1
ATOM 642 C CA . GLY A 1 82 ? -7.866 4.868 19.622 1.00 95.31 82 GLY A CA 1
ATOM 643 C C . GLY A 1 82 ? -8.656 4.256 18.463 1.00 95.31 82 GLY A C 1
ATOM 644 O O . GLY A 1 82 ? -8.564 3.057 18.215 1.00 95.31 82 GLY A O 1
ATOM 645 N N . LYS A 1 83 ? -9.406 5.088 17.731 1.00 96.25 83 LYS A N 1
ATOM 646 C CA . LYS A 1 83 ? -10.190 4.660 16.559 1.00 96.25 83 LYS A CA 1
ATOM 647 C C . LYS A 1 83 ? -9.367 4.446 15.283 1.00 96.25 83 LYS A C 1
ATOM 649 O O . LYS A 1 83 ? -9.942 4.091 14.259 1.00 96.25 83 LYS A O 1
ATOM 654 N N . TYR A 1 84 ? -8.058 4.691 15.321 1.00 97.50 84 TYR A N 1
ATOM 655 C CA . TYR A 1 84 ? -7.177 4.588 14.159 1.00 97.50 84 TYR A CA 1
ATOM 656 C C . TYR A 1 84 ? -6.259 3.372 14.255 1.00 97.50 84 TYR A C 1
ATOM 658 O O . TYR A 1 84 ? -5.800 3.015 15.345 1.00 97.50 84 TYR A O 1
ATOM 666 N N . ARG A 1 85 ? -5.941 2.790 13.099 1.00 97.50 85 ARG A N 1
ATOM 667 C CA . ARG A 1 85 ? -4.946 1.730 12.938 1.00 97.50 85 ARG A CA 1
ATOM 668 C C . ARG A 1 85 ? -3.927 2.134 11.879 1.00 97.50 85 ARG A C 1
ATOM 670 O O . ARG A 1 85 ? -4.295 2.597 10.802 1.00 97.50 85 ARG A O 1
ATOM 677 N N . SER A 1 86 ? -2.651 1.958 12.202 1.00 97.31 86 SER A N 1
ATOM 678 C CA . SER A 1 86 ? -1.534 2.064 11.269 1.00 97.31 86 SER A CA 1
ATOM 679 C C . SER A 1 86 ? -1.047 0.665 10.914 1.00 97.31 86 SER A C 1
ATOM 681 O O . SER A 1 86 ? -0.815 -0.148 11.810 1.00 97.31 86 SER A O 1
ATOM 683 N N . VAL A 1 87 ? -0.896 0.407 9.621 1.00 97.56 87 VAL A N 1
ATOM 684 C CA . VAL A 1 87 ? -0.390 -0.843 9.059 1.00 97.56 87 VAL A CA 1
ATOM 685 C C . VAL A 1 87 ? 0.802 -0.503 8.172 1.00 97.56 87 VAL A C 1
ATOM 687 O O . VAL A 1 87 ? 0.712 0.396 7.338 1.00 97.56 87 VAL A O 1
ATOM 690 N N . THR A 1 88 ? 1.917 -1.195 8.372 1.00 97.75 88 THR A N 1
ATOM 691 C CA . THR A 1 88 ? 3.054 -1.181 7.451 1.00 97.75 88 THR A CA 1
ATOM 692 C C . THR A 1 88 ? 3.046 -2.490 6.680 1.00 97.75 88 THR A C 1
ATOM 694 O O . THR A 1 88 ? 3.018 -3.567 7.287 1.00 97.75 88 THR A O 1
ATOM 697 N N . ILE A 1 89 ? 3.048 -2.384 5.357 1.00 96.3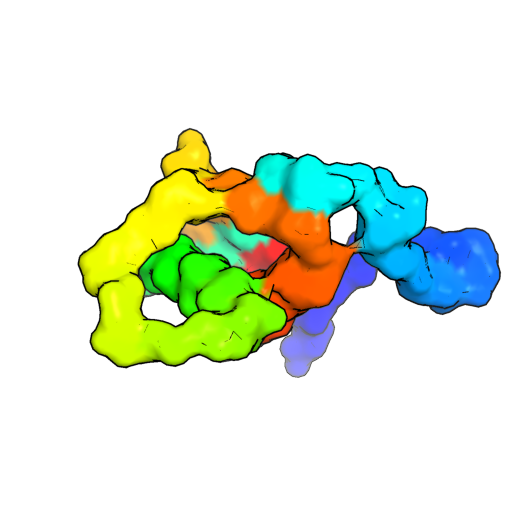8 89 ILE A N 1
ATOM 698 C CA . ILE A 1 89 ? 3.040 -3.507 4.425 1.00 96.38 89 ILE A CA 1
ATOM 699 C C . ILE A 1 89 ? 4.272 -3.372 3.545 1.00 96.38 89 ILE A C 1
ATOM 701 O O . ILE A 1 89 ? 4.467 -2.335 2.927 1.00 96.38 89 ILE A O 1
ATOM 705 N N . VAL A 1 90 ? 5.101 -4.405 3.494 1.00 95.88 90 VAL A N 1
ATOM 706 C CA . VAL A 1 90 ? 6.197 -4.496 2.530 1.00 95.88 90 VAL A CA 1
ATOM 707 C C . VAL A 1 90 ? 5.713 -5.354 1.378 1.00 95.88 90 VAL A C 1
ATOM 709 O O . VAL A 1 90 ? 5.191 -6.444 1.625 1.00 95.88 90 VAL A O 1
ATOM 712 N N . ALA A 1 91 ? 5.860 -4.857 0.153 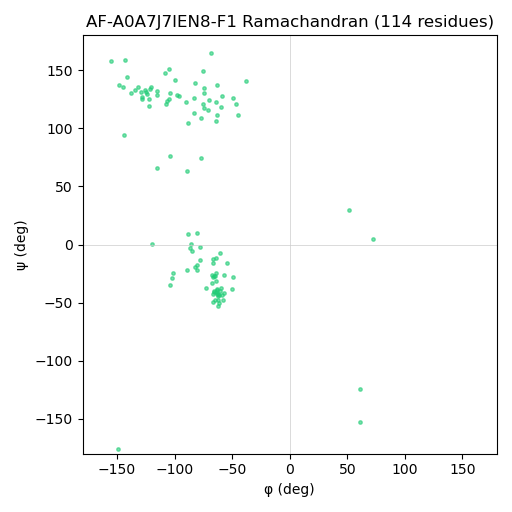1.00 94.19 91 ALA A N 1
ATOM 713 C CA . ALA A 1 91 ? 5.537 -5.624 -1.031 1.00 94.19 91 ALA A CA 1
ATOM 714 C C . ALA A 1 91 ? 6.638 -5.586 -2.093 1.00 94.19 91 ALA A C 1
ATOM 716 O O . ALA A 1 91 ? 7.158 -4.516 -2.410 1.00 94.19 91 ALA A O 1
ATOM 717 N N . PHE A 1 92 ? 6.949 -6.747 -2.665 1.00 92.69 92 PHE A N 1
ATOM 718 C CA . PHE A 1 92 ? 7.888 -6.863 -3.774 1.00 92.69 92 PHE A CA 1
ATOM 719 C C . PHE A 1 92 ? 7.261 -6.277 -5.041 1.00 92.69 92 PHE A C 1
ATOM 721 O O . PHE A 1 92 ? 6.236 -6.766 -5.520 1.00 92.69 92 PHE A O 1
ATOM 728 N N . CYS A 1 93 ? 7.863 -5.207 -5.553 1.00 90.38 93 CYS A N 1
ATOM 729 C CA . CYS A 1 93 ? 7.427 -4.501 -6.750 1.00 90.38 93 CYS A CA 1
ATOM 730 C C . CYS A 1 93 ? 8.504 -4.625 -7.832 1.00 90.38 93 CYS A C 1
ATOM 732 O O . CYS A 1 93 ? 9.668 -4.298 -7.609 1.00 90.38 93 CYS A O 1
ATOM 734 N N . GLU A 1 94 ? 8.108 -5.050 -9.022 1.00 89.88 94 GLU A N 1
ATOM 735 C CA . GLU A 1 94 ? 8.950 -5.152 -10.214 1.00 89.88 94 GLU A CA 1
ATOM 736 C C . GLU A 1 94 ? 8.949 -3.866 -11.046 1.00 89.88 94 GLU A C 1
ATOM 738 O O . GLU A 1 94 ? 9.876 -3.631 -11.817 1.00 89.88 94 GLU A O 1
ATOM 743 N N . THR A 1 95 ? 7.922 -3.020 -10.905 1.00 87.44 95 THR A N 1
ATOM 744 C CA . THR A 1 95 ? 7.783 -1.778 -11.682 1.00 87.44 95 THR A CA 1
ATOM 745 C C . THR A 1 95 ? 7.191 -0.636 -10.859 1.00 87.44 95 THR A C 1
ATOM 747 O O . THR A 1 95 ? 6.466 -0.849 -9.884 1.00 87.44 95 THR A O 1
ATOM 750 N N . GLY A 1 96 ? 7.419 0.606 -11.298 1.00 87.56 96 GLY A N 1
ATOM 751 C CA . GLY A 1 96 ? 6.779 1.777 -10.697 1.00 87.56 96 GLY A CA 1
ATOM 752 C C . GLY A 1 96 ? 5.255 1.785 -10.857 1.00 87.56 96 GLY A C 1
ATOM 753 O O . GLY A 1 96 ? 4.535 2.248 -9.970 1.00 87.56 96 GLY A O 1
ATOM 754 N N . ALA A 1 97 ? 4.744 1.214 -11.953 1.00 86.75 97 ALA A N 1
ATOM 755 C CA . ALA A 1 97 ? 3.310 1.082 -12.211 1.00 86.75 97 ALA A CA 1
ATOM 756 C C . ALA A 1 97 ? 2.584 0.268 -11.126 1.00 86.75 97 ALA A C 1
ATOM 758 O O . ALA A 1 97 ? 1.474 0.623 -10.726 1.00 86.75 97 ALA A O 1
ATOM 759 N N . GLN A 1 98 ? 3.224 -0.776 -10.595 1.00 88.38 98 GLN A N 1
ATOM 760 C CA . GLN A 1 98 ? 2.680 -1.567 -9.488 1.00 88.38 98 GLN A CA 1
ATOM 761 C C . GLN A 1 98 ? 2.505 -0.733 -8.219 1.00 88.38 98 GLN A C 1
ATOM 763 O O . GLN A 1 98 ? 1.452 -0.787 -7.583 1.00 88.38 98 GLN A O 1
ATOM 768 N N . VAL A 1 99 ? 3.490 0.105 -7.895 1.00 90.94 99 VAL A N 1
ATOM 769 C CA . VAL A 1 99 ? 3.421 0.996 -6.732 1.00 90.94 99 VAL A CA 1
ATOM 770 C C . VAL A 1 99 ? 2.258 1.984 -6.868 1.00 90.94 99 VAL A C 1
ATOM 772 O O . VAL A 1 99 ? 1.479 2.169 -5.929 1.00 90.94 99 VAL A O 1
ATOM 775 N N . TYR A 1 100 ? 2.077 2.582 -8.048 1.00 90.12 100 TYR A N 1
ATOM 776 C CA . TYR A 1 100 ? 0.938 3.470 -8.298 1.00 90.12 100 TYR A CA 1
ATOM 777 C C . TYR A 1 100 ? -0.409 2.735 -8.260 1.00 90.12 100 TYR A C 1
ATOM 779 O O . TYR A 1 100 ? -1.350 3.251 -7.657 1.00 90.12 100 TYR A O 1
ATOM 787 N N . SER A 1 101 ? -0.496 1.517 -8.804 1.00 90.12 101 SER A N 1
ATOM 788 C CA . SER A 1 101 ? -1.698 0.671 -8.717 1.00 90.12 101 SER A CA 1
ATOM 789 C C . SER A 1 101 ? -2.109 0.418 -7.261 1.00 90.12 101 SER A C 1
ATOM 791 O O . SER A 1 101 ? -3.290 0.529 -6.911 1.00 90.12 101 SER A O 1
ATOM 793 N N . VAL A 1 102 ? -1.139 0.155 -6.377 1.00 92.06 102 VAL A N 1
ATOM 794 C CA . VAL A 1 102 ? -1.380 0.013 -4.933 1.00 92.06 102 VAL A CA 1
ATOM 795 C C . VAL A 1 102 ? -1.926 1.313 -4.337 1.00 92.06 102 VAL A C 1
ATOM 797 O O . VAL A 1 102 ? -2.945 1.290 -3.640 1.00 92.06 102 VAL A O 1
ATOM 800 N N . TYR A 1 103 ? -1.313 2.462 -4.638 1.00 92.38 103 TYR A N 1
ATOM 801 C CA .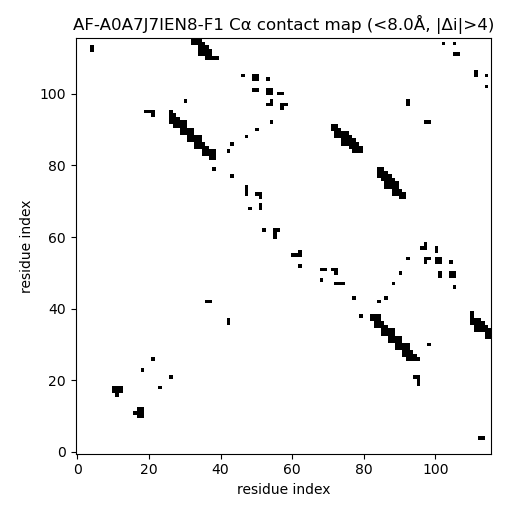 TYR A 1 103 ? -1.801 3.753 -4.143 1.00 92.38 103 TYR A CA 1
ATOM 802 C C . TYR A 1 103 ? -3.223 4.078 -4.608 1.00 92.38 103 TYR A C 1
ATOM 804 O O . TYR A 1 103 ? -4.014 4.603 -3.815 1.00 92.38 103 TYR A O 1
ATOM 812 N N . GLU A 1 104 ? -3.565 3.766 -5.857 1.00 90.06 104 GLU A N 1
ATOM 813 C CA . GLU A 1 104 ? -4.914 3.944 -6.395 1.00 90.06 104 GLU A CA 1
ATOM 814 C C . GLU A 1 104 ? -5.926 3.011 -5.727 1.00 90.06 104 GLU A C 1
ATOM 816 O O . GLU A 1 104 ? -7.021 3.450 -5.373 1.00 90.06 104 GLU A O 1
ATOM 821 N N . ALA A 1 105 ? -5.569 1.743 -5.509 1.00 91.06 105 ALA A N 1
ATOM 822 C CA . ALA A 1 105 ? -6.432 0.782 -4.826 1.00 91.06 105 ALA A CA 1
ATOM 823 C C . ALA A 1 105 ? -6.736 1.219 -3.386 1.00 91.06 105 ALA A C 1
ATOM 825 O O . ALA A 1 105 ? -7.894 1.200 -2.968 1.00 91.06 105 ALA A O 1
ATOM 826 N N . LEU A 1 106 ? -5.719 1.691 -2.659 1.00 93.38 106 LEU A N 1
ATOM 827 C CA . LEU A 1 106 ? -5.869 2.209 -1.298 1.00 93.38 106 LEU A CA 1
ATOM 828 C C . LEU A 1 106 ? -6.707 3.494 -1.238 1.00 93.38 106 LEU A C 1
ATOM 830 O O . LEU A 1 106 ? -7.330 3.756 -0.216 1.00 93.38 106 LEU A O 1
ATOM 834 N N . GLU A 1 107 ? -6.753 4.302 -2.307 1.00 91.81 107 GLU A N 1
ATOM 835 C CA . GLU A 1 107 ? -7.612 5.499 -2.354 1.00 91.81 107 GLU A CA 1
ATOM 836 C C . GLU A 1 107 ? -9.102 5.177 -2.372 1.00 91.81 107 GLU A C 1
ATOM 838 O O . GLU A 1 107 ? -9.920 6.005 -1.978 1.00 91.81 107 GLU A O 1
ATOM 843 N N . ARG A 1 108 ? -9.457 3.990 -2.869 1.00 91.00 108 ARG A N 1
ATOM 844 C CA . ARG A 1 108 ? -10.851 3.578 -3.036 1.00 91.00 108 ARG A C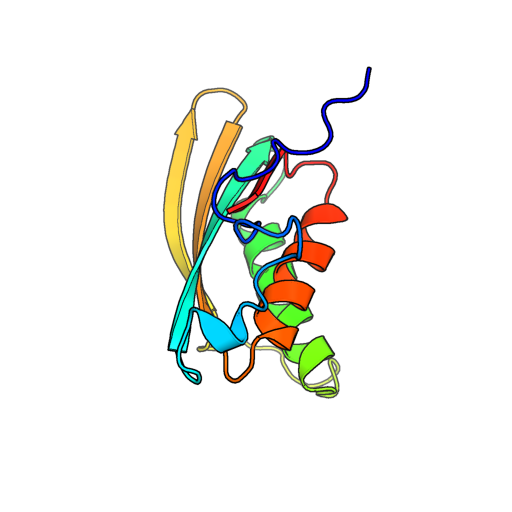A 1
ATOM 845 C C . ARG A 1 108 ? -11.468 3.074 -1.734 1.00 91.00 108 ARG A C 1
ATOM 847 O O . ARG A 1 108 ? -12.691 3.023 -1.651 1.00 91.00 108 ARG A O 1
ATOM 854 N N . ASP A 1 109 ? -10.660 2.717 -0.733 1.00 92.94 109 ASP A N 1
ATOM 855 C CA . ASP A 1 109 ? -11.169 2.336 0.584 1.00 92.94 109 ASP A CA 1
ATOM 856 C C . ASP A 1 109 ? -11.433 3.598 1.429 1.00 92.94 109 ASP A C 1
ATOM 858 O O . ASP A 1 109 ? -10.487 4.279 1.834 1.00 92.94 109 ASP A O 1
ATOM 862 N N . PRO A 1 110 ? -12.702 3.915 1.755 1.00 95.25 110 PRO A N 1
ATOM 863 C CA . PRO A 1 110 ? -13.052 5.132 2.487 1.00 95.25 110 PRO A CA 1
ATOM 864 C C . PRO A 1 110 ? -12.528 5.154 3.932 1.00 95.25 110 PRO A C 1
ATOM 866 O O . PRO A 1 110 ? -12.575 6.197 4.589 1.00 95.25 110 PRO A O 1
ATOM 869 N N . ARG A 1 111 ? -12.051 4.020 4.461 1.00 96.25 111 ARG A N 1
ATOM 870 C CA . ARG A 1 111 ? -11.445 3.933 5.795 1.00 96.25 111 ARG A CA 1
ATOM 871 C C . ARG A 1 111 ? -9.992 4.392 5.788 1.00 96.25 111 ARG A C 1
ATOM 873 O O . ARG A 1 111 ? -9.492 4.742 6.859 1.00 96.25 111 ARG A O 1
ATOM 880 N N . VAL A 1 112 ? -9.307 4.375 4.641 1.00 96.06 112 VAL A N 1
ATOM 881 C CA . VAL A 1 112 ? -7.913 4.823 4.511 1.00 96.06 112 VAL A CA 1
ATOM 882 C C . VAL A 1 112 ? -7.874 6.349 4.537 1.00 96.06 112 VAL A C 1
ATOM 884 O O . VAL A 1 112 ? -8.478 7.024 3.713 1.00 96.06 112 VAL A O 1
ATOM 887 N N . LEU A 1 113 ? -7.141 6.902 5.502 1.00 93.69 113 LEU A N 1
ATOM 888 C CA . LEU A 1 113 ? -7.008 8.348 5.694 1.00 93.69 113 LEU A CA 1
ATOM 889 C C . LEU A 1 113 ? -5.659 8.865 5.192 1.00 93.69 113 LEU A C 1
ATOM 891 O O . LEU A 1 113 ? -5.578 9.975 4.671 1.00 93.69 113 LEU A O 1
ATOM 895 N N . PHE A 1 114 ? -4.600 8.064 5.346 1.00 92.69 114 PHE A N 1
ATOM 896 C CA . PHE A 1 114 ? -3.248 8.409 4.911 1.00 92.69 114 PHE A CA 1
ATOM 897 C C . PHE A 1 114 ? -2.532 7.188 4.326 1.00 92.69 114 PHE A C 1
ATOM 899 O O . PHE A 1 114 ? -2.697 6.071 4.822 1.00 92.69 114 PHE A O 1
ATOM 906 N N . LYS A 1 115 ? -1.716 7.430 3.296 1.00 88.38 115 LYS A N 1
ATOM 907 C CA . LYS A 1 115 ? -0.849 6.458 2.618 1.00 88.38 115 LYS A CA 1
ATOM 908 C C . LYS A 1 115 ? 0.438 7.160 2.182 1.00 88.38 115 LYS A C 1
ATOM 910 O O . LYS A 1 115 ? 0.344 8.292 1.701 1.00 88.38 115 LYS A O 1
ATOM 915 N N . PHE A 1 116 ? 1.594 6.544 2.395 1.00 84.88 116 PHE A N 1
ATOM 916 C CA . PHE A 1 116 ? 2.903 7.072 2.002 1.00 84.88 116 PHE A CA 1
ATOM 917 C C . PHE A 1 116 ? 3.982 5.994 2.072 1.00 84.88 116 PHE A C 1
ATOM 919 O O . PHE A 1 116 ? 3.695 4.923 2.662 1.00 84.88 116 PHE A O 1
#